Protein AF-X1UAU1-F1 (afdb_monomer)

Structure (mmCIF, N/CA/C/O backbone):
data_AF-X1UAU1-F1
#
_entry.id   AF-X1UAU1-F1
#
loop_
_atom_site.group_PDB
_atom_site.id
_atom_site.type_symbol
_atom_site.label_atom_id
_atom_site.label_alt_id
_atom_site.label_comp_id
_atom_site.label_asym_id
_atom_site.label_entity_id
_atom_site.label_seq_id
_atom_site.pdbx_PDB_ins_code
_atom_site.Cartn_x
_atom_site.Cartn_y
_atom_site.Cartn_z
_atom_site.occupancy
_atom_site.B_iso_or_equiv
_atom_site.auth_seq_id
_atom_site.auth_comp_id
_atom_site.auth_asym_id
_atom_site.auth_atom_id
_atom_site.pdbx_PDB_model_num
ATOM 1 N N . ARG A 1 1 ? -0.651 -9.804 -17.634 1.00 62.16 1 ARG A N 1
ATOM 2 C CA . ARG A 1 1 ? 0.321 -10.771 -17.068 1.00 62.16 1 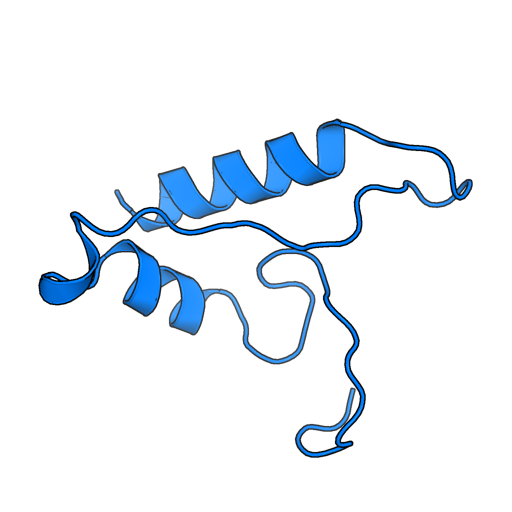ARG A CA 1
ATOM 3 C C . ARG A 1 1 ? -0.453 -11.936 -16.471 1.00 62.16 1 ARG A C 1
ATOM 5 O O . ARG A 1 1 ? -1.576 -11.722 -16.032 1.00 62.16 1 ARG A O 1
ATOM 12 N N . GLU A 1 2 ? 0.107 -13.137 -16.523 1.00 75.56 2 GLU A N 1
ATOM 13 C CA . GLU A 1 2 ? -0.573 -14.377 -16.137 1.00 75.56 2 GLU A CA 1
ATOM 14 C C . GLU A 1 2 ? -0.549 -14.584 -14.613 1.00 75.56 2 GLU A C 1
ATOM 16 O O . GLU A 1 2 ? 0.483 -14.386 -13.968 1.00 75.56 2 GLU A O 1
ATOM 21 N N . GLN A 1 3 ? -1.693 -14.948 -14.029 1.00 72.25 3 GLN A N 1
ATOM 22 C CA . GLN A 1 3 ? -1.793 -15.323 -12.616 1.00 72.25 3 GLN A CA 1
ATOM 23 C C . GLN A 1 3 ? -1.263 -16.750 -12.420 1.00 72.25 3 GLN A C 1
ATOM 25 O O . GLN A 1 3 ? -1.465 -17.603 -13.274 1.00 72.25 3 GLN A O 1
ATOM 30 N N . GLY A 1 4 ? -0.602 -17.025 -11.292 1.00 77.00 4 GLY A N 1
ATOM 31 C CA . GLY A 1 4 ? -0.056 -18.362 -11.014 1.00 77.00 4 GLY A CA 1
ATOM 32 C C . GLY A 1 4 ? 1.313 -18.647 -11.646 1.00 77.00 4 GLY A C 1
ATOM 33 O O . GLY A 1 4 ? 1.774 -19.782 -11.593 1.00 77.00 4 GLY A O 1
ATOM 34 N N . SER A 1 5 ? 2.004 -17.626 -12.164 1.00 82.69 5 SER A N 1
ATOM 35 C CA . SER A 1 5 ? 3.352 -17.744 -12.749 1.00 82.69 5 SER A CA 1
ATOM 36 C C . SER A 1 5 ? 4.451 -18.144 -11.751 1.00 82.69 5 SER A C 1
ATOM 38 O O . SER A 1 5 ? 5.555 -18.490 -12.163 1.00 82.69 5 SER A O 1
ATOM 40 N N . ARG A 1 6 ? 4.162 -18.104 -10.438 1.00 82.00 6 ARG A N 1
ATOM 41 C CA . ARG A 1 6 ? 5.105 -18.368 -9.328 1.00 82.00 6 ARG A CA 1
ATOM 42 C C . ARG A 1 6 ? 6.322 -17.434 -9.311 1.00 82.00 6 ARG A C 1
ATOM 44 O O . ARG A 1 6 ? 7.324 -17.749 -8.676 1.00 82.00 6 ARG A O 1
ATOM 51 N N . VAL A 1 7 ? 6.238 -16.297 -9.999 1.00 84.38 7 VAL A N 1
ATOM 52 C CA . VAL A 1 7 ? 7.300 -15.290 -10.017 1.00 84.38 7 VAL A CA 1
ATOM 53 C C . VAL A 1 7 ? 7.007 -14.226 -8.969 1.00 84.38 7 VAL A C 1
ATOM 55 O O . VAL A 1 7 ? 5.910 -13.671 -8.930 1.00 84.38 7 VAL A O 1
ATOM 58 N N . ASP A 1 8 ? 8.016 -13.909 -8.164 1.00 86.44 8 ASP A N 1
ATOM 59 C CA . ASP A 1 8 ? 7.965 -12.815 -7.203 1.00 86.44 8 ASP A CA 1
ATOM 60 C C . ASP A 1 8 ? 8.299 -11.483 -7.899 1.00 86.44 8 ASP A C 1
ATOM 62 O O . ASP A 1 8 ? 9.462 -11.138 -8.153 1.00 86.44 8 ASP A O 1
ATOM 66 N N . ARG A 1 9 ? 7.255 -10.796 -8.374 1.00 89.06 9 ARG A N 1
ATOM 67 C CA . ARG A 1 9 ? 7.341 -9.503 -9.071 1.00 89.06 9 ARG A CA 1
ATOM 68 C C . ARG A 1 9 ? 6.298 -8.562 -8.503 1.00 89.06 9 ARG A C 1
ATOM 70 O O . ARG A 1 9 ? 5.128 -8.614 -8.880 1.00 89.06 9 ARG A O 1
ATOM 77 N N . HIS A 1 10 ? 6.737 -7.694 -7.608 1.00 92.94 10 HIS A N 1
ATOM 78 C CA . HIS A 1 10 ? 5.884 -6.663 -7.045 1.00 92.94 10 HIS A CA 1
ATOM 79 C C . HIS A 1 10 ? 5.646 -5.540 -8.064 1.00 92.94 10 HIS A C 1
ATOM 81 O O . HIS A 1 10 ? 6.534 -5.167 -8.829 1.00 92.94 10 HIS A O 1
ATOM 87 N N . GLU A 1 11 ? 4.436 -4.988 -8.064 1.00 94.00 11 GLU A N 1
ATOM 88 C CA . GLU A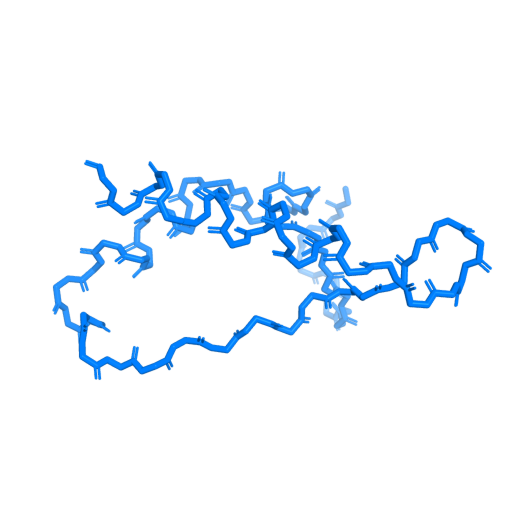 1 11 ? 4.029 -3.870 -8.919 1.00 94.00 11 GLU A CA 1
ATOM 89 C C . GLU A 1 11 ? 3.377 -2.779 -8.062 1.00 94.00 11 GLU A C 1
ATOM 91 O O . GLU A 1 11 ? 2.959 -3.031 -6.929 1.00 94.00 11 GLU A O 1
ATOM 96 N N . GLY A 1 12 ? 3.266 -1.561 -8.600 1.00 95.25 12 GLY A N 1
ATOM 97 C CA . GLY A 1 12 ? 2.534 -0.48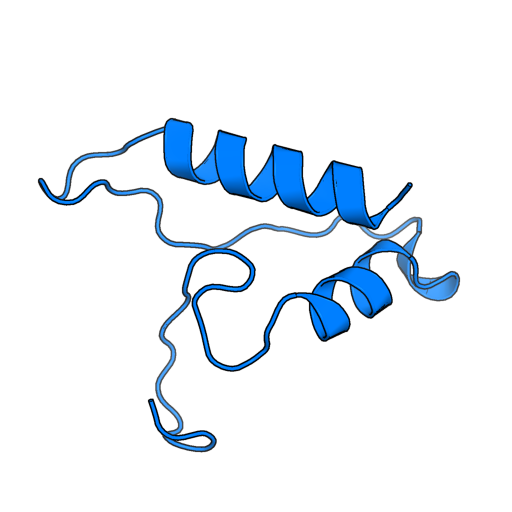0 -7.940 1.00 95.25 12 GLY A CA 1
ATOM 98 C C . GLY A 1 12 ? 1.075 -0.855 -7.640 1.00 95.25 12 GLY A C 1
ATOM 99 O O . GLY A 1 12 ? 0.475 -1.718 -8.292 1.00 95.25 12 GLY A O 1
ATOM 100 N N . ILE A 1 13 ? 0.469 -0.186 -6.657 1.00 96.25 13 ILE A N 1
ATOM 101 C CA . ILE A 1 13 ? -0.876 -0.528 -6.181 1.00 96.25 13 ILE A CA 1
ATOM 102 C C . ILE A 1 13 ? -1.903 -0.371 -7.311 1.00 96.25 13 ILE A C 1
ATOM 104 O O . ILE A 1 13 ? -2.150 0.720 -7.829 1.00 96.25 13 ILE A O 1
ATOM 108 N N . GLY A 1 14 ? -2.529 -1.490 -7.681 1.00 93.50 14 GLY A N 1
ATOM 109 C CA . GLY A 1 14 ? -3.512 -1.556 -8.763 1.00 93.50 14 GLY A CA 1
ATOM 110 C C . GLY A 1 14 ? -2.933 -1.531 -10.180 1.00 93.50 14 GLY A C 1
ATOM 111 O O . GLY A 1 14 ? -3.715 -1.359 -11.110 1.00 93.50 14 GLY A O 1
ATOM 112 N N . GLN A 1 15 ? -1.615 -1.670 -10.341 1.00 93.81 15 GLN A N 1
ATOM 113 C CA . GLN A 1 15 ? -0.954 -1.790 -11.647 1.00 93.81 15 GLN A CA 1
ATOM 114 C C . GLN A 1 15 ? -0.726 -3.258 -12.053 1.00 93.81 15 GLN A C 1
ATOM 116 O O . GLN A 1 15 ? -0.733 -3.567 -13.238 1.00 93.81 15 GLN A O 1
ATOM 121 N N . GLY A 1 16 ? -0.611 -4.164 -11.073 1.00 92.31 16 GLY A N 1
ATOM 122 C CA . GLY A 1 16 ? -0.540 -5.612 -11.296 1.00 92.31 16 GLY A CA 1
ATOM 123 C C . GLY A 1 16 ? -1.907 -6.316 -11.325 1.00 92.31 16 GLY A C 1
ATOM 124 O O . GLY A 1 16 ? -2.967 -5.692 -11.280 1.00 92.31 16 GLY A O 1
ATOM 125 N N . ALA A 1 17 ? -1.887 -7.652 -11.330 1.00 92.06 17 ALA A N 1
ATOM 126 C CA . ALA A 1 17 ? -3.086 -8.487 -11.500 1.00 92.06 17 ALA A CA 1
ATOM 127 C C . ALA A 1 17 ? -4.035 -8.552 -10.280 1.00 92.06 17 ALA A C 1
ATOM 129 O O . ALA A 1 17 ? -5.190 -8.931 -10.438 1.00 92.06 17 ALA A O 1
ATOM 130 N N . ILE A 1 18 ? -3.576 -8.175 -9.079 1.00 93.06 18 ILE A N 1
ATOM 131 C CA . ILE A 1 18 ? -4.398 -8.176 -7.848 1.00 93.06 18 ILE A CA 1
ATOM 132 C C . ILE A 1 18 ? -5.495 -7.094 -7.901 1.00 93.06 18 ILE A C 1
ATOM 134 O O . ILE A 1 18 ? -6.606 -7.292 -7.409 1.00 93.06 18 ILE A O 1
ATOM 138 N N . GLY A 1 19 ? -5.196 -5.947 -8.521 1.00 93.62 19 GLY A N 1
ATOM 139 C CA . GLY A 1 19 ? -6.141 -4.841 -8.678 1.00 93.62 19 GLY A CA 1
ATOM 140 C C . GLY A 1 19 ? -6.476 -4.079 -7.386 1.00 93.62 19 GLY A C 1
ATOM 141 O O . GLY A 1 19 ? -6.166 -4.487 -6.270 1.00 93.62 19 GLY A O 1
ATOM 142 N N . ARG A 1 20 ? -7.125 -2.917 -7.534 1.00 96.56 20 ARG A N 1
ATOM 143 C CA . ARG A 1 20 ? -7.405 -1.985 -6.4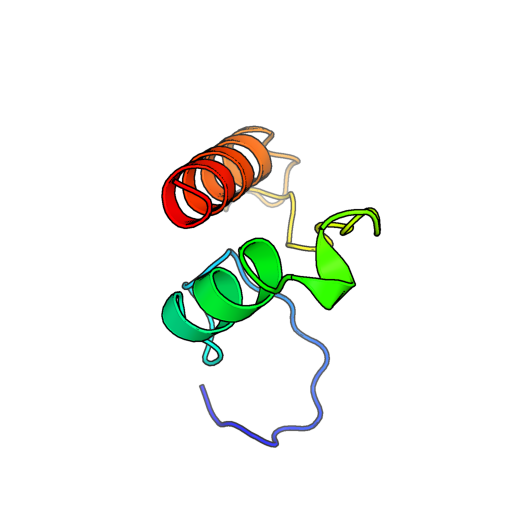18 1.00 96.56 20 ARG A CA 1
ATOM 144 C C . ARG A 1 20 ? -8.458 -2.495 -5.430 1.00 96.56 20 ARG A C 1
ATOM 146 O O . ARG A 1 20 ? -8.407 -2.135 -4.257 1.00 96.56 20 ARG A O 1
ATOM 153 N N . ALA A 1 21 ? -9.407 -3.312 -5.890 1.00 96.31 21 ALA A N 1
ATOM 154 C CA . ALA A 1 21 ? -10.506 -3.809 -5.060 1.00 96.31 21 ALA A CA 1
ATOM 155 C C . ALA A 1 21 ? -10.000 -4.663 -3.887 1.00 96.31 21 ALA A C 1
ATOM 157 O O . ALA A 1 21 ? -10.431 -4.465 -2.755 1.00 96.31 21 ALA A O 1
ATOM 158 N N . ALA A 1 22 ? -9.024 -5.540 -4.133 1.00 96.12 22 ALA A N 1
ATOM 159 C CA . ALA A 1 22 ? -8.409 -6.348 -3.086 1.00 96.12 22 ALA A CA 1
ATOM 160 C C . ALA A 1 22 ? -7.683 -5.482 -2.043 1.00 96.12 22 ALA A C 1
ATOM 162 O O . ALA A 1 22 ? -7.857 -5.687 -0.845 1.00 96.12 22 ALA A O 1
ATOM 163 N N . PHE A 1 23 ? -6.944 -4.453 -2.474 1.00 97.25 23 PHE A N 1
ATOM 164 C CA . PHE A 1 23 ? -6.303 -3.524 -1.538 1.00 97.25 23 PHE A CA 1
ATOM 165 C C . PHE A 1 23 ? -7.318 -2.751 -0.699 1.00 97.25 23 PHE A C 1
ATOM 167 O O . PHE A 1 23 ? -7.083 -2.586 0.494 1.00 97.25 23 PHE A O 1
ATOM 174 N N . LYS A 1 24 ? -8.464 -2.346 -1.272 1.00 97.19 24 LYS A N 1
ATOM 175 C CA . LYS A 1 24 ? -9.554 -1.736 -0.496 1.00 97.19 24 LYS A CA 1
ATOM 176 C C . LYS A 1 24 ? -10.039 -2.673 0.611 1.00 97.19 24 LYS A C 1
ATOM 178 O O . LYS A 1 24 ? -10.192 -2.231 1.745 1.00 97.19 24 LYS A O 1
ATOM 183 N N . LEU A 1 25 ? -10.231 -3.959 0.307 1.00 97.00 25 LEU A N 1
ATOM 184 C CA . LEU A 1 25 ? -10.626 -4.950 1.312 1.00 97.00 25 LEU A CA 1
ATOM 185 C C . LEU A 1 25 ? -9.576 -5.081 2.420 1.00 97.00 25 LEU A C 1
ATOM 187 O O . LEU A 1 25 ? -9.948 -5.106 3.585 1.00 97.00 25 LEU A O 1
ATOM 191 N N . LEU A 1 26 ? -8.285 -5.119 2.076 1.00 96.19 26 LEU A N 1
ATOM 192 C CA . LEU A 1 26 ? -7.200 -5.260 3.053 1.00 96.19 26 LEU A CA 1
ATOM 193 C C . LEU A 1 26 ? -7.098 -4.053 3.993 1.00 96.19 26 LEU A C 1
ATOM 195 O O . LEU A 1 26 ? -7.097 -4.236 5.209 1.00 96.19 26 LEU A O 1
ATOM 199 N N . VAL A 1 27 ? -7.048 -2.830 3.452 1.00 96.00 27 VAL A N 1
ATOM 200 C CA . VAL A 1 27 ? -6.863 -1.617 4.274 1.00 96.00 27 VAL A CA 1
ATOM 201 C C . VAL A 1 27 ? -8.089 -1.271 5.118 1.00 96.00 27 VAL A C 1
ATOM 203 O O . VAL A 1 27 ? -7.949 -0.633 6.153 1.00 96.00 27 VAL A O 1
ATOM 206 N N . THR A 1 28 ? -9.284 -1.720 4.721 1.00 96.69 28 THR A N 1
ATOM 207 C CA . THR A 1 28 ? -10.522 -1.496 5.492 1.00 96.69 28 THR A CA 1
ATOM 208 C C . THR A 1 28 ? -10.882 -2.665 6.413 1.00 96.69 28 THR A C 1
ATOM 210 O O . THR A 1 28 ? -11.848 -2.574 7.175 1.00 96.69 28 THR A O 1
ATOM 213 N N . HIS A 1 29 ? -10.130 -3.773 6.387 1.00 97.75 29 HIS A N 1
ATOM 214 C CA . HIS A 1 29 ? -10.513 -4.982 7.109 1.00 97.75 29 HIS A CA 1
ATOM 215 C C . HIS A 1 29 ? -10.470 -4.774 8.639 1.00 97.75 29 HIS A C 1
ATOM 217 O O . HIS A 1 29 ? -9.398 -4.502 9.193 1.00 97.75 29 HIS A O 1
ATOM 223 N N . PRO A 1 30 ? -11.574 -5.011 9.382 1.00 97.19 30 PRO A N 1
ATOM 224 C CA . PRO A 1 30 ? -11.641 -4.721 10.818 1.00 97.19 30 PRO A CA 1
ATOM 225 C C . PRO A 1 30 ? -10.561 -5.419 11.655 1.00 97.19 30 PRO A C 1
ATOM 227 O O . PRO A 1 30 ? -10.021 -4.830 12.588 1.00 97.19 30 PRO A O 1
ATOM 230 N N . LYS A 1 31 ? -10.204 -6.662 11.300 1.00 98.00 31 LYS A N 1
ATOM 231 C CA . LYS A 1 31 ? -9.161 -7.429 12.009 1.00 98.00 31 LYS A CA 1
ATOM 232 C C . LYS A 1 31 ? -7.735 -6.935 11.732 1.00 98.00 31 LYS A C 1
ATOM 234 O O . LYS A 1 31 ? -6.838 -7.274 12.492 1.00 98.00 31 LYS A O 1
ATOM 239 N N . LEU A 1 32 ? -7.524 -6.162 10.664 1.00 96.94 32 LEU A N 1
ATOM 240 C CA . LEU A 1 32 ? -6.202 -5.667 10.262 1.00 96.94 32 LEU A CA 1
ATOM 241 C C . LEU A 1 32 ? -5.945 -4.222 10.710 1.00 96.94 32 LEU A C 1
ATOM 243 O O . LEU A 1 32 ? -4.808 -3.776 10.680 1.00 96.94 32 LEU A O 1
ATOM 247 N N . LYS A 1 33 ? -6.965 -3.509 11.210 1.00 94.81 33 LYS A N 1
ATOM 248 C CA . LYS A 1 33 ? -6.908 -2.074 11.554 1.00 94.81 33 LYS A CA 1
ATOM 249 C C . LYS A 1 33 ? -5.764 -1.662 12.498 1.00 94.81 33 LYS A C 1
ATOM 251 O O . LYS A 1 33 ? -5.359 -0.506 12.498 1.00 94.81 33 LYS A O 1
ATOM 256 N N . LYS A 1 34 ? -5.276 -2.574 13.343 1.00 95.94 34 LYS A N 1
ATOM 257 C CA . LYS A 1 34 ? -4.187 -2.312 14.307 1.00 95.94 34 LYS A CA 1
ATOM 258 C C . LYS A 1 34 ? -2.846 -2.927 13.898 1.00 95.94 34 LYS A C 1
ATOM 260 O O . LYS A 1 34 ? -1.894 -2.857 14.667 1.00 95.94 34 LYS A O 1
ATOM 265 N N . ILE A 1 35 ? -2.781 -3.559 12.730 1.00 96.94 35 ILE A N 1
ATOM 266 C CA . ILE A 1 35 ? -1.585 -4.233 12.232 1.00 96.94 35 ILE A CA 1
ATOM 267 C C . ILE A 1 35 ? -0.890 -3.287 11.246 1.00 96.94 35 ILE A C 1
ATOM 269 O O . ILE A 1 35 ? -1.533 -2.839 10.295 1.00 96.94 35 ILE A O 1
ATOM 273 N N . PRO A 1 36 ? 0.401 -2.965 11.439 1.00 95.62 36 PRO A N 1
ATOM 274 C CA . PRO A 1 36 ? 1.139 -2.179 10.462 1.00 95.62 36 PRO A CA 1
ATOM 275 C C . PRO A 1 36 ? 1.284 -2.966 9.154 1.00 95.62 36 PRO A C 1
ATOM 277 O O . PRO A 1 36 ? 1.675 -4.132 9.159 1.00 95.62 36 PRO A O 1
ATOM 280 N N . LEU A 1 37 ? 0.981 -2.315 8.031 1.00 94.88 37 LEU A N 1
ATOM 281 C CA . LEU A 1 37 ? 1.155 -2.870 6.689 1.00 94.88 37 LEU A CA 1
ATOM 282 C C . LEU A 1 37 ? 2.397 -2.244 6.041 1.00 94.88 37 LEU A C 1
ATOM 284 O O . LEU A 1 37 ? 2.526 -1.019 6.018 1.00 94.88 37 LEU A O 1
ATOM 288 N N . ILE A 1 38 ? 3.297 -3.074 5.511 1.00 95.38 38 ILE A N 1
ATOM 289 C CA . ILE A 1 38 ? 4.526 -2.636 4.832 1.00 95.38 38 ILE A CA 1
ATOM 290 C C . ILE A 1 38 ? 4.306 -2.638 3.317 1.00 95.38 38 ILE A C 1
ATOM 292 O O . ILE A 1 38 ? 3.722 -3.568 2.763 1.00 95.38 38 ILE A O 1
ATOM 296 N N . LEU A 1 39 ? 4.761 -1.579 2.644 1.00 94.75 39 LEU A N 1
ATOM 297 C CA . LEU A 1 39 ? 4.635 -1.416 1.197 1.00 94.75 39 LEU A CA 1
ATOM 298 C C . LEU A 1 39 ? 5.962 -1.735 0.492 1.00 94.75 39 LEU A C 1
ATOM 300 O O . LEU A 1 39 ? 6.811 -0.857 0.325 1.00 94.75 39 LEU A O 1
ATOM 304 N N . GLU A 1 40 ? 6.106 -2.966 0.011 1.00 94.88 40 GLU A N 1
ATOM 305 C CA . GLU A 1 40 ? 7.308 -3.464 -0.682 1.00 94.88 40 GLU A CA 1
ATOM 306 C C . GLU A 1 40 ? 7.182 -3.391 -2.214 1.00 94.88 40 GLU A C 1
ATOM 308 O O . GLU A 1 40 ? 7.506 -4.325 -2.937 1.00 94.88 40 GLU A O 1
ATOM 313 N N . THR A 1 41 ? 6.659 -2.284 -2.740 1.00 95.12 41 THR A N 1
ATOM 314 C CA . THR A 1 41 ? 6.595 -2.043 -4.194 1.00 95.12 41 THR A CA 1
ATOM 315 C C . THR A 1 41 ? 7.936 -1.542 -4.740 1.00 95.12 41 THR A C 1
ATOM 317 O O . THR A 1 41 ? 8.688 -0.951 -3.961 1.00 95.12 41 THR A O 1
ATOM 320 N N . PRO A 1 42 ? 8.201 -1.660 -6.059 1.00 95.31 42 PRO A N 1
ATOM 321 C CA . PRO A 1 42 ? 9.343 -1.000 -6.697 1.00 95.31 42 PRO A CA 1
ATOM 322 C C . PRO A 1 42 ? 9.420 0.486 -6.332 1.00 95.31 42 PRO A C 1
ATOM 324 O O . PRO 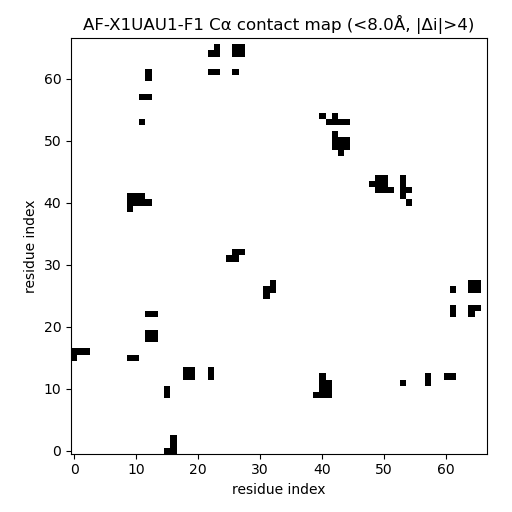A 1 42 ? 8.382 1.152 -6.207 1.00 95.31 42 PRO A O 1
ATOM 327 N N . LYS A 1 43 ? 10.642 0.983 -6.121 1.00 94.50 43 LYS A N 1
ATOM 328 C CA . LYS A 1 43 ? 10.915 2.358 -5.666 1.00 94.50 43 LYS A CA 1
ATOM 329 C C . LYS A 1 43 ? 11.564 3.202 -6.753 1.00 94.50 43 LYS A C 1
ATOM 331 O O . LYS A 1 43 ? 11.634 4.418 -6.625 1.00 94.50 43 LYS A O 1
ATOM 336 N N . GLU A 1 44 ? 12.016 2.565 -7.818 1.00 95.00 44 GLU A N 1
ATOM 337 C CA . GLU A 1 44 ? 12.746 3.162 -8.916 1.00 95.00 44 GLU A CA 1
ATOM 338 C C . GLU A 1 44 ? 11.799 3.732 -9.979 1.00 95.00 44 GLU A C 1
ATOM 340 O O . GLU A 1 44 ? 10.718 3.191 -10.224 1.00 95.00 44 GLU A O 1
ATOM 345 N N . GLY A 1 45 ? 12.197 4.839 -10.602 1.00 92.00 45 GLY A N 1
ATOM 346 C CA . GLY A 1 45 ? 11.576 5.356 -11.816 1.00 92.00 45 GLY A CA 1
ATOM 347 C C . GLY A 1 45 ? 12.039 4.604 -13.067 1.00 92.00 45 GLY A C 1
ATOM 348 O O . GLY A 1 45 ? 12.839 3.670 -12.999 1.00 92.00 45 GLY A O 1
ATOM 349 N N . ASP A 1 46 ? 11.567 5.049 -14.232 1.00 89.25 46 ASP A N 1
ATOM 350 C CA . ASP A 1 46 ? 11.904 4.435 -15.527 1.00 89.25 46 ASP A CA 1
ATOM 351 C C . ASP A 1 46 ? 13.407 4.507 -15.859 1.00 89.25 46 ASP A C 1
ATOM 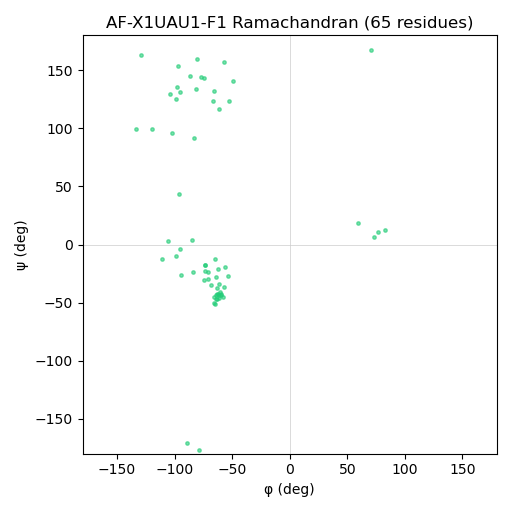353 O O . ASP A 1 46 ? 13.914 3.7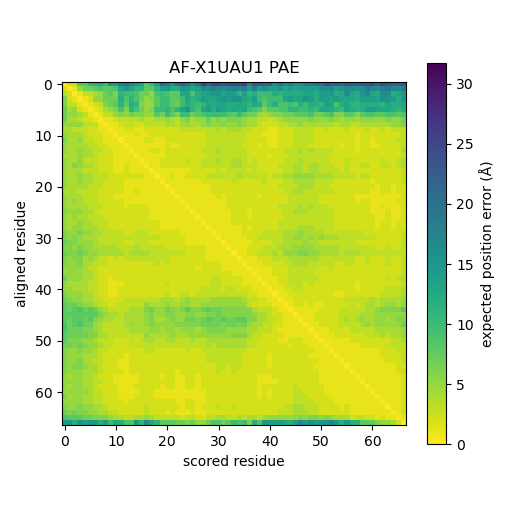14 -16.651 1.00 89.25 46 ASP A O 1
ATOM 357 N N . ASP A 1 47 ? 14.138 5.437 -15.237 1.00 94.38 47 ASP A N 1
ATOM 358 C CA . ASP A 1 47 ? 15.593 5.575 -15.356 1.00 94.38 47 ASP A CA 1
ATOM 359 C C . ASP A 1 47 ? 16.377 4.663 -14.390 1.00 94.38 47 ASP A C 1
ATOM 361 O O . ASP A 1 47 ? 17.607 4.741 -14.322 1.00 94.38 47 ASP A O 1
ATOM 365 N N . GLY A 1 48 ? 15.678 3.807 -13.637 1.00 93.94 48 GLY A N 1
ATOM 366 C CA . GLY A 1 48 ? 16.253 2.878 -12.666 1.00 93.94 48 GLY A CA 1
ATOM 367 C C . GLY A 1 48 ? 16.754 3.540 -11.382 1.00 93.94 48 GLY A C 1
ATOM 368 O O . GLY A 1 48 ? 17.378 2.868 -10.560 1.00 93.94 48 GLY A O 1
ATOM 369 N N . LYS A 1 49 ? 16.512 4.841 -11.183 1.00 95.88 49 LYS A N 1
ATOM 370 C CA . LYS A 1 49 ? 16.913 5.558 -9.967 1.00 9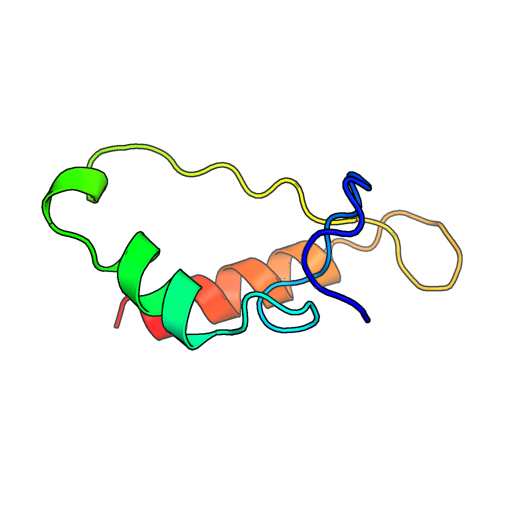5.88 49 LYS A CA 1
ATOM 371 C C . LYS A 1 49 ? 15.754 5.649 -8.982 1.00 95.88 49 LYS A C 1
ATOM 373 O O . LYS A 1 49 ? 14.605 5.670 -9.415 1.00 95.88 49 LYS A O 1
ATOM 378 N N . PRO A 1 50 ? 16.021 5.760 -7.668 1.00 96.25 50 PRO A N 1
ATOM 379 C CA . PRO A 1 50 ? 14.968 5.975 -6.682 1.00 96.25 50 PRO A CA 1
ATOM 380 C C . PRO A 1 50 ? 14.079 7.177 -7.038 1.00 96.25 50 PRO A C 1
ATOM 382 O O . PRO A 1 50 ? 14.568 8.299 -7.165 1.00 96.25 50 PRO A O 1
ATOM 385 N N . ASP A 1 51 ? 12.772 6.943 -7.148 1.00 96.50 51 ASP A N 1
ATOM 386 C CA . ASP A 1 51 ? 11.744 7.965 -7.349 1.00 96.50 51 ASP A CA 1
ATOM 387 C C . ASP A 1 51 ? 10.750 7.930 -6.172 1.00 96.50 51 ASP A C 1
ATOM 389 O O . ASP A 1 51 ? 9.802 7.131 -6.161 1.00 96.50 51 ASP A O 1
ATOM 393 N N . PRO A 1 52 ? 10.899 8.832 -5.183 1.00 95.56 52 PRO A N 1
ATOM 394 C CA . PRO A 1 52 ? 9.978 8.941 -4.052 1.00 95.56 52 PRO A CA 1
ATOM 395 C C . PRO A 1 52 ? 8.514 9.156 -4.458 1.00 95.56 52 PRO A C 1
ATOM 397 O O . PRO A 1 52 ? 7.603 8.908 -3.662 1.00 95.56 52 PRO A O 1
ATOM 400 N N . GLN A 1 53 ? 8.241 9.615 -5.686 1.00 95.94 53 GLN A N 1
ATOM 401 C CA . GLN A 1 53 ? 6.871 9.779 -6.150 1.00 95.94 53 GLN A CA 1
ATOM 402 C C . GLN A 1 53 ? 6.119 8.453 -6.251 1.00 95.94 53 GLN A C 1
ATOM 404 O O . GLN A 1 53 ? 4.899 8.457 -6.073 1.00 95.94 53 GLN A O 1
ATOM 409 N N . ASN A 1 54 ? 6.798 7.329 -6.491 1.00 95.38 54 ASN A N 1
ATOM 410 C CA . ASN A 1 54 ? 6.154 6.015 -6.529 1.00 95.38 54 ASN A CA 1
ATOM 411 C C . ASN A 1 54 ? 5.509 5.670 -5.181 1.00 95.38 54 ASN A C 1
ATOM 413 O O . ASN A 1 54 ? 4.326 5.318 -5.125 1.00 95.38 54 ASN A O 1
ATOM 417 N N . ASP A 1 55 ? 6.234 5.893 -4.085 1.00 95.69 55 ASP A N 1
ATOM 418 C CA . ASP A 1 55 ? 5.703 5.712 -2.733 1.00 95.69 55 ASP A CA 1
ATOM 419 C C . ASP A 1 55 ? 4.591 6.702 -2.418 1.00 95.69 55 ASP A C 1
ATOM 421 O O . ASP A 1 55 ? 3.531 6.315 -1.922 1.00 95.69 55 ASP A O 1
ATOM 425 N N . ILE A 1 56 ? 4.780 7.977 -2.762 1.00 96.81 56 ILE A N 1
ATOM 426 C CA . ILE A 1 56 ? 3.765 9.009 -2.531 1.00 96.81 56 ILE A CA 1
ATOM 427 C C . ILE A 1 56 ? 2.460 8.662 -3.260 1.00 96.81 56 ILE A C 1
ATOM 429 O O . ILE A 1 56 ? 1.381 8.817 -2.682 1.00 96.81 56 ILE A O 1
ATOM 433 N N . ARG A 1 57 ? 2.524 8.184 -4.511 1.00 96.31 57 ARG A N 1
ATOM 434 C CA . ARG A 1 57 ? 1.345 7.774 -5.292 1.00 96.31 57 ARG A CA 1
ATOM 435 C C . ARG A 1 57 ? 0.647 6.574 -4.651 1.00 96.31 57 ARG A C 1
ATOM 437 O O . ARG A 1 57 ? -0.569 6.628 -4.461 1.00 96.31 57 ARG A O 1
ATOM 444 N N . ASN A 1 58 ? 1.396 5.539 -4.265 1.00 96.81 58 ASN A N 1
ATOM 445 C CA . ASN A 1 58 ? 0.839 4.348 -3.622 1.00 96.81 58 ASN A CA 1
ATOM 446 C C . ASN A 1 58 ? 0.192 4.679 -2.267 1.00 96.81 58 ASN A C 1
ATOM 448 O O . ASN A 1 58 ? -0.953 4.301 -2.024 1.00 96.81 58 ASN A O 1
ATOM 452 N N . LEU A 1 59 ? 0.867 5.457 -1.416 1.00 96.81 59 LEU A N 1
ATOM 453 C CA . LEU A 1 59 ? 0.338 5.882 -0.116 1.00 96.81 59 LEU A CA 1
ATOM 454 C C . LEU A 1 59 ? -0.906 6.764 -0.259 1.00 96.81 59 LEU A C 1
ATOM 456 O O . LEU A 1 59 ? -1.886 6.565 0.458 1.00 96.81 59 LEU A O 1
ATOM 460 N N . LYS A 1 60 ? -0.901 7.726 -1.194 1.00 97.31 60 LYS A N 1
ATOM 461 C CA . LYS A 1 60 ? -2.084 8.555 -1.480 1.00 97.31 60 LYS A CA 1
ATOM 462 C C . LYS A 1 60 ? -3.263 7.701 -1.937 1.00 97.31 60 LYS A C 1
ATOM 464 O O . LYS A 1 60 ? -4.386 7.972 -1.524 1.00 97.31 60 LYS A O 1
ATOM 469 N N . LEU A 1 61 ? -3.025 6.692 -2.775 1.00 96.75 61 LEU A N 1
ATOM 470 C CA . LEU A 1 61 ? -4.076 5.786 -3.227 1.00 96.75 61 LEU A CA 1
ATOM 471 C C . LEU A 1 61 ? -4.630 4.951 -2.068 1.00 96.75 61 LEU A C 1
ATOM 473 O O . LEU A 1 61 ? -5.840 4.938 -1.883 1.00 96.75 61 LEU A O 1
ATOM 477 N N . LEU A 1 62 ? -3.777 4.309 -1.267 1.00 96.69 62 LEU A N 1
ATOM 478 C CA . LEU A 1 62 ? -4.220 3.477 -0.141 1.00 96.69 62 LEU A CA 1
ATOM 479 C C . LEU A 1 62 ? -5.037 4.280 0.881 1.00 96.69 62 LEU A C 1
ATOM 481 O O . LEU A 1 62 ? -6.117 3.843 1.264 1.00 96.69 62 LEU A O 1
ATOM 485 N N . ARG A 1 63 ? -4.597 5.498 1.226 1.00 96.00 63 ARG A N 1
ATOM 486 C CA . ARG A 1 63 ? -5.344 6.403 2.121 1.00 96.00 63 ARG A CA 1
ATOM 487 C C . ARG A 1 63 ? -6.720 6.792 1.573 1.00 96.00 63 ARG A C 1
ATOM 489 O O . ARG A 1 63 ? -7.656 6.942 2.342 1.00 96.00 63 ARG A O 1
ATOM 496 N N . ARG A 1 64 ? -6.860 6.936 0.249 1.00 96.69 64 ARG A N 1
ATOM 497 C CA . ARG A 1 64 ? -8.162 7.179 -0.407 1.00 96.69 64 ARG A CA 1
ATOM 498 C C . ARG A 1 64 ? -9.064 5.944 -0.445 1.00 96.69 64 ARG A C 1
ATOM 500 O O . ARG A 1 64 ? -10.258 6.087 -0.661 1.00 96.69 64 ARG A O 1
ATOM 507 N N . LEU A 1 65 ? -8.504 4.739 -0.345 1.00 95.44 65 LEU A N 1
ATOM 508 C CA . LEU A 1 65 ? -9.287 3.500 -0.309 1.00 95.44 65 LEU A CA 1
ATOM 509 C C . LEU A 1 65 ? -9.785 3.168 1.103 1.00 95.44 65 LEU A C 1
ATOM 511 O O . LEU A 1 65 ? -10.757 2.426 1.227 1.00 95.44 65 LEU A O 1
ATOM 515 N N . GLU A 1 66 ? -9.109 3.689 2.130 1.00 90.88 66 GLU A N 1
ATOM 516 C CA . GLU A 1 66 ? -9.484 3.561 3.542 1.00 90.88 66 GLU A CA 1
ATOM 517 C C . GLU A 1 66 ? -10.683 4.448 3.929 1.00 90.88 66 GLU A C 1
ATOM 519 O O . GLU A 1 66 ? -11.460 4.069 4.805 1.00 90.88 66 GLU A O 1
ATOM 524 N N . SER A 1 67 ? -10.841 5.599 3.263 1.00 78.06 67 SER A N 1
ATOM 525 C CA . SER A 1 67 ? -12.002 6.500 3.366 1.00 78.06 67 SER A CA 1
ATOM 526 C C . SER A 1 67 ? -13.226 5.979 2.618 1.00 78.06 67 SER A C 1
ATOM 528 O O . SER A 1 67 ? -14.339 6.099 3.170 1.00 78.06 67 SER A O 1
#

Organism: NCBI:txid412755

Radius of gyration: 13.06 Å; Cα contacts (8 Å, |Δi|>4): 53; chains: 1; bounding box: 29×28×31 Å

Foldseek 3Di:
DDPPPPDDAAAQAQPDDCHNVNLLCQLQPPVCVPPDDDDPHDQADPVRHGDCVSVVVRVVSSVVSND

InterPro domains:
  IPR001719 AP endonuclease 2 [PTHR21445] (3-65)
  IPR036237 Xylose isomerase-like superfamily [SSF51658] (3-65)

Mean predicted aligned error: 3.66 Å

Nearest PDB structures (foldseek):
  6axg-assembly5_I  TM=3.898E-01  e=2.600E+00  Homo sapiens
  6axg-assembly4_G  TM=3.773E-01  e=3.442E+00  Homo sapiens
  6axg-assembly1_A  TM=3.912E-01  e=3.961E+00  Homo sapiens
  6axg-assembly6_K  TM=3.428E-01  e=6.034E+00  Homo sapiens
  7d3u-assembly1_C  TM=3.541E-01  e=9.192E+00  Dietzia sp. DQ12-45-1b

pLDDT: mean 92.93, std 6.71, range [62.16, 98.0]

Secondary structure (DSSP, 8-state):
--TT-------STTTSTTHHHHHHHHHH-TTTTTSPPP-----B-TTSSB-HHHHHHHHHHHHHHH-

Sequence (67 aa):
REQGSRVDRHEGIGQGAIGRAAFKLLVTHPKLKKIPLILETPKEGDDGKPDPQNDIRNLKLLRRLES

Solvent-accessible surface area (backbone atoms only — not comparable to full-atom values): 4370 Å² total; per-residue (Å²): 131,77,83,87,73,86,69,95,74,68,52,56,84,51,72,47,91,76,36,54,68,54,54,32,52,56,66,57,30,80,92,43,71,86,55,90,82,85,86,82,43,69,47,52,41,98,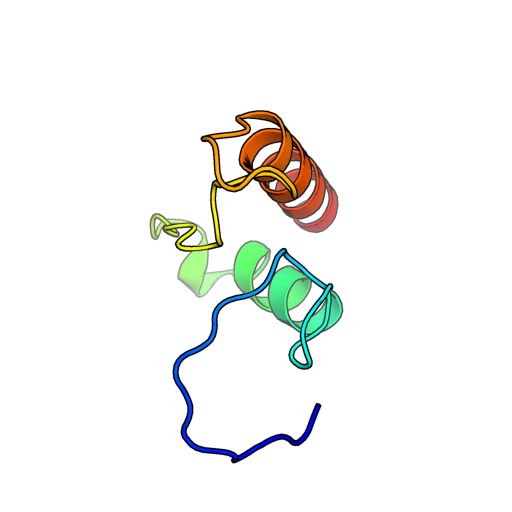86,70,44,84,30,72,62,51,54,52,52,42,53,54,49,53,58,62,48,55,106